Protein AF-A0A9P4SIX5-F1 (afdb_monomer)

Secondary structure (DSSP, 8-state):
-------------SS-----SEEEEE-SSSSSS-EEEEEETTEEEEEEE-TTT--EEEEEEEE-SS-----EEEE-TT-SPEEEE-PPSS-SSSS--

Mean predict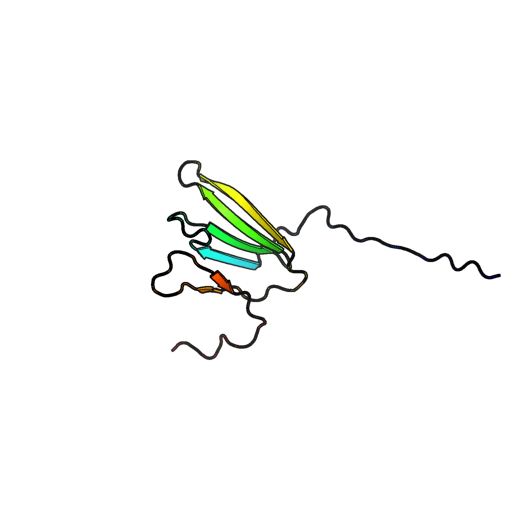ed aligned error: 10.44 Å

Sequence (97 aa):
MATTSNMFMYSLTLQPPSSSTITILGQFAGTKEQQLLSATGSILKLFRLDPSSGKITTILTHNVFGIIRSISPFRIAGSTKACPTARRSACYSRCIP

Nearest PDB structures (foldseek):
  7omf-assembly1_A  TM=9.805E-01  e=2.514E-05  Homo sapiens
  7opi-assembly1_A  TM=9.810E-01  e=3.706E-05  Mus musculus
  7b9c-assembly1_A  TM=9.790E-01  e=3.918E-05  Mus musculus
  7b91-assembly1_A  TM=9.781E-01  e=4.377E-05  Homo sapiens
  8hk1-assembly1_3  TM=9.809E-01  e=6.106E-05  Homo sapiens

Structure (mmCIF, N/CA/C/O backbone):
data_AF-A0A9P4SIX5-F1
#
_entry.id   AF-A0A9P4SIX5-F1
#
loop_
_atom_site.group_PDB
_atom_site.id
_atom_site.type_symbol
_atom_site.label_atom_id
_atom_site.label_alt_id
_atom_site.label_comp_id
_atom_site.label_asym_id
_atom_site.label_entity_id
_atom_site.label_seq_id
_atom_site.pdbx_PDB_ins_code
_atom_site.Cartn_x
_atom_site.Cartn_y
_atom_site.Cartn_z
_atom_site.occupancy
_atom_site.B_iso_or_equiv
_atom_site.auth_seq_id
_atom_site.auth_comp_id
_atom_site.auth_asym_id
_atom_site.auth_atom_id
_atom_site.pdbx_PDB_model_num
ATOM 1 N N . MET A 1 1 ? -25.437 22.357 38.180 1.00 46.56 1 MET A N 1
ATOM 2 C CA . MET A 1 1 ? -24.753 22.485 36.877 1.00 46.56 1 MET A CA 1
ATOM 3 C C . MET A 1 1 ? -23.841 21.277 36.741 1.00 46.56 1 MET A C 1
ATOM 5 O O . MET A 1 1 ? -22.828 21.223 37.420 1.00 46.56 1 MET A O 1
ATOM 9 N N . ALA A 1 2 ? -24.284 20.240 36.028 1.00 45.34 2 ALA A N 1
ATOM 10 C CA . ALA A 1 2 ? -23.543 18.986 35.936 1.00 45.34 2 ALA A CA 1
ATOM 11 C C . ALA A 1 2 ? -22.353 19.165 34.983 1.00 45.34 2 ALA A C 1
ATOM 13 O O . ALA A 1 2 ? -22.535 19.390 33.789 1.00 45.34 2 ALA A O 1
ATOM 14 N N . THR A 1 3 ? -21.140 19.102 35.521 1.00 62.81 3 THR A N 1
ATOM 15 C CA . THR A 1 3 ? -19.893 18.993 34.767 1.00 62.81 3 THR A CA 1
ATOM 16 C C . THR A 1 3 ? -19.847 17.614 34.117 1.00 62.81 3 THR A C 1
ATOM 18 O O . THR A 1 3 ? -19.469 16.629 34.743 1.00 62.81 3 THR A O 1
ATOM 21 N N . THR A 1 4 ? -20.254 17.514 32.853 1.00 64.38 4 THR A N 1
ATOM 22 C CA . THR A 1 4 ? -19.969 16.323 32.050 1.00 64.38 4 THR A CA 1
ATOM 23 C C . THR A 1 4 ? -18.478 16.357 31.722 1.00 64.38 4 THR A C 1
ATOM 25 O O . THR A 1 4 ? -18.047 17.149 30.881 1.00 64.38 4 THR A O 1
ATOM 28 N N . SER A 1 5 ? -17.665 15.562 32.412 1.00 63.94 5 SER A N 1
ATOM 29 C CA . SER A 1 5 ? -16.277 15.308 32.026 1.00 63.94 5 SER A CA 1
ATOM 30 C C . SER A 1 5 ? -16.277 14.671 30.634 1.00 63.94 5 SER A C 1
ATOM 32 O O . SER A 1 5 ? -16.487 13.472 30.472 1.00 63.94 5 SER A O 1
ATOM 34 N N . ASN A 1 6 ? -16.129 15.504 29.605 1.00 71.50 6 ASN A N 1
ATOM 35 C CA . ASN A 1 6 ? -16.200 15.086 28.212 1.00 71.50 6 ASN A CA 1
ATOM 36 C C . ASN A 1 6 ? -14.910 14.321 27.891 1.00 71.50 6 ASN A C 1
ATOM 38 O O . ASN A 1 6 ? -13.851 14.921 27.717 1.00 71.50 6 ASN A O 1
ATOM 42 N N . MET A 1 7 ? -14.968 12.991 27.927 1.00 77.94 7 MET A N 1
ATOM 43 C CA . MET A 1 7 ? -13.796 12.142 27.738 1.00 77.94 7 MET A CA 1
ATOM 44 C C . MET A 1 7 ? -13.381 12.172 26.262 1.00 77.94 7 MET A C 1
ATOM 46 O O . MET A 1 7 ? -14.100 11.677 25.398 1.00 77.94 7 MET A O 1
ATOM 50 N N . PHE A 1 8 ? -12.223 12.765 25.967 1.00 84.50 8 PHE A N 1
ATOM 51 C CA . PHE A 1 8 ? -11.644 12.821 24.625 1.00 84.50 8 PHE A CA 1
ATOM 52 C C . PHE A 1 8 ? -10.481 11.828 24.525 1.00 84.50 8 PHE A C 1
ATOM 54 O O . PHE A 1 8 ? -9.543 11.865 25.316 1.00 84.50 8 PHE A O 1
ATOM 61 N N . MET A 1 9 ? -10.543 10.926 23.547 1.00 90.38 9 MET A N 1
ATOM 62 C CA . MET A 1 9 ? -9.487 9.950 23.267 1.00 90.38 9 MET A CA 1
ATOM 63 C C . MET A 1 9 ? -8.963 10.147 21.844 1.00 90.38 9 MET A C 1
ATOM 65 O O . MET A 1 9 ? -9.737 10.424 20.929 1.00 90.38 9 MET A O 1
ATOM 69 N N . TYR A 1 10 ? -7.654 9.961 21.656 1.00 92.75 10 TYR A N 1
ATOM 70 C CA . TYR A 1 10 ? -6.994 9.992 20.351 1.00 92.75 10 TYR A CA 1
ATOM 71 C C . TYR A 1 10 ? -6.228 8.688 20.117 1.00 92.75 10 TYR A C 1
ATOM 73 O O . TYR A 1 10 ? -5.478 8.235 20.979 1.00 92.75 10 TYR A O 1
ATOM 81 N N . SER A 1 11 ? -6.420 8.079 18.947 1.00 92.31 11 SER A N 1
ATOM 82 C CA . SER A 1 11 ? -5.738 6.844 18.556 1.00 92.31 11 SER A CA 1
ATOM 83 C C . SER A 1 11 ? -4.588 7.159 17.602 1.00 92.31 11 SER A C 1
ATOM 85 O O . SER A 1 11 ? -4.789 7.808 16.577 1.00 92.31 11 SER A O 1
ATOM 87 N N . LEU A 1 12 ? -3.385 6.681 17.931 1.00 93.44 12 LEU A N 1
ATOM 88 C CA . LEU A 1 12 ? -2.183 6.797 17.107 1.00 93.44 12 LEU A CA 1
ATOM 89 C C . LEU A 1 12 ? -1.524 5.419 16.964 1.00 93.44 12 LEU A C 1
ATOM 91 O O . LEU A 1 12 ? -1.393 4.679 17.937 1.00 93.44 12 LEU A O 1
ATOM 95 N N . THR A 1 13 ? -1.063 5.079 15.762 1.00 91.62 13 THR A N 1
ATOM 96 C CA . THR A 1 13 ? -0.306 3.846 15.508 1.00 91.62 13 THR A CA 1
ATOM 97 C C . THR A 1 13 ? 1.196 4.107 15.622 1.00 91.62 13 THR A C 1
ATOM 99 O O . THR A 1 13 ? 1.761 4.764 14.750 1.00 91.62 13 THR A O 1
ATOM 102 N N . LEU A 1 14 ? 1.846 3.576 16.663 1.00 93.25 14 LEU A N 1
ATOM 103 C CA . LEU A 1 14 ? 3.301 3.701 16.855 1.00 93.25 14 LEU A CA 1
ATOM 104 C C . LEU A 1 14 ? 4.085 2.805 15.894 1.00 93.25 14 LEU A C 1
ATOM 106 O O . LEU A 1 14 ? 4.985 3.262 15.195 1.00 93.25 14 LEU A O 1
ATOM 110 N N . GLN A 1 15 ? 3.712 1.527 15.837 1.00 91.62 15 GLN A N 1
ATOM 111 C CA . GLN A 1 15 ? 4.314 0.560 14.937 1.00 91.62 15 GLN A CA 1
ATOM 112 C C . GLN A 1 15 ? 3.238 0.008 14.004 1.00 91.62 15 GLN A C 1
ATOM 114 O O . GLN A 1 15 ? 2.247 -0.558 14.475 1.00 91.62 15 GLN A O 1
ATOM 119 N N . PRO A 1 16 ? 3.394 0.168 12.681 1.00 88.00 16 PRO A N 1
ATOM 120 C CA . PRO A 1 16 ? 2.462 -0.422 11.742 1.00 88.00 16 PRO A CA 1
ATOM 121 C C . PRO A 1 16 ? 2.607 -1.951 11.749 1.00 88.00 16 PRO A C 1
ATOM 123 O O . PRO A 1 16 ? 3.708 -2.462 11.981 1.00 88.00 16 PRO A O 1
ATOM 126 N N . PRO A 1 17 ? 1.536 -2.696 11.426 1.00 87.06 17 PRO A N 1
ATOM 127 C CA . PRO A 1 17 ? 1.631 -4.137 11.260 1.00 87.06 17 PRO A CA 1
ATOM 128 C C . PRO A 1 17 ? 2.716 -4.510 10.233 1.00 87.06 17 PRO A C 1
ATOM 130 O O . PRO A 1 17 ? 3.010 -3.768 9.283 1.00 87.06 17 PRO A O 1
ATOM 133 N N . SER A 1 18 ? 3.336 -5.668 10.447 1.00 87.25 18 SER A N 1
ATOM 134 C CA . SER A 1 18 ? 4.399 -6.220 9.597 1.00 87.25 18 SER A CA 1
ATOM 135 C C . SER A 1 18 ? 3.945 -7.419 8.761 1.00 87.25 18 SER A C 1
ATOM 137 O O . SER A 1 18 ? 4.606 -7.748 7.783 1.00 87.25 18 SER A O 1
ATOM 139 N N . SER A 1 19 ? 2.810 -8.039 9.097 1.00 89.00 19 SER A N 1
ATOM 140 C CA . SER A 1 19 ? 2.279 -9.195 8.367 1.00 89.00 19 SER A CA 1
ATOM 141 C C . SER A 1 19 ? 1.787 -8.797 6.972 1.00 89.00 19 SER A C 1
ATOM 143 O O . SER A 1 19 ? 0.865 -7.989 6.831 1.00 89.00 19 SER A O 1
ATOM 145 N N . SER A 1 20 ? 2.416 -9.341 5.932 1.00 87.06 20 SER A N 1
ATOM 146 C CA . SER A 1 20 ? 2.018 -9.146 4.539 1.00 87.06 20 SER A CA 1
ATOM 147 C C . SER A 1 20 ? 1.016 -10.214 4.116 1.00 87.06 20 SER A C 1
ATOM 149 O O . SER A 1 20 ? 1.346 -11.398 4.100 1.00 87.06 20 SER A O 1
ATOM 151 N N . THR A 1 21 ? -0.193 -9.803 3.745 1.00 90.56 21 THR A N 1
ATOM 152 C CA . THR A 1 21 ? -1.235 -10.729 3.273 1.00 90.56 21 THR A CA 1
ATOM 153 C C . THR A 1 21 ? -1.123 -11.005 1.781 1.00 90.56 21 THR A C 1
ATOM 155 O O . THR A 1 21 ? -1.345 -12.126 1.337 1.00 90.56 21 THR A O 1
ATOM 158 N N . ILE A 1 22 ? -0.809 -9.974 0.997 1.00 90.31 22 ILE A N 1
ATOM 159 C CA . ILE A 1 22 ? -0.725 -10.041 -0.461 1.00 90.31 22 ILE A CA 1
ATOM 160 C C . ILE A 1 22 ? 0.513 -9.275 -0.889 1.00 90.31 22 ILE A C 1
ATOM 162 O O . ILE A 1 22 ? 0.726 -8.140 -0.457 1.00 90.31 22 ILE A O 1
ATOM 166 N N . THR A 1 23 ? 1.282 -9.868 -1.791 1.00 90.81 23 THR A N 1
ATOM 167 C CA . THR A 1 23 ? 2.476 -9.249 -2.347 1.00 90.81 23 THR A CA 1
ATOM 168 C C . THR A 1 23 ? 2.508 -9.481 -3.850 1.00 90.81 23 THR A C 1
ATOM 170 O O . THR A 1 23 ? 2.301 -10.599 -4.314 1.00 90.81 23 THR A 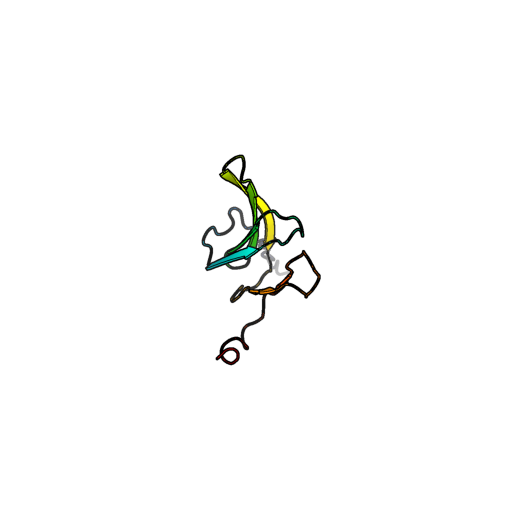O 1
ATOM 173 N N . ILE A 1 24 ? 2.740 -8.417 -4.617 1.00 91.19 24 ILE A N 1
ATOM 174 C CA . ILE A 1 24 ? 2.787 -8.456 -6.078 1.00 91.19 24 ILE A CA 1
ATOM 175 C C . ILE A 1 24 ? 4.064 -7.792 -6.590 1.00 91.19 24 ILE A C 1
ATOM 177 O O . ILE A 1 24 ? 4.535 -6.800 -6.034 1.00 91.19 24 ILE A O 1
ATOM 181 N N . LEU A 1 25 ? 4.597 -8.328 -7.683 1.00 89.94 25 LEU A N 1
ATOM 182 C CA . LEU A 1 25 ? 5.733 -7.764 -8.404 1.00 89.94 25 LEU A CA 1
ATOM 183 C C . LEU A 1 25 ? 5.242 -7.051 -9.666 1.00 89.94 25 LEU A C 1
ATOM 185 O O . LEU A 1 25 ? 4.359 -7.540 -10.371 1.00 89.94 25 LEU A O 1
ATOM 189 N N . GLY A 1 26 ? 5.814 -5.889 -9.964 1.00 86.88 26 GLY A N 1
ATOM 190 C CA . GLY A 1 26 ? 5.462 -5.118 -11.152 1.00 86.88 26 GLY A CA 1
ATOM 191 C C . GLY A 1 26 ? 6.352 -3.897 -11.345 1.00 86.88 26 GLY A C 1
ATOM 192 O O . GLY A 1 26 ? 7.158 -3.561 -10.487 1.00 86.88 26 GLY A O 1
ATOM 193 N N . GLN A 1 27 ? 6.213 -3.220 -12.485 1.00 86.75 27 GLN A N 1
ATOM 194 C CA . GLN A 1 27 ? 6.845 -1.914 -12.707 1.00 86.75 27 GLN A CA 1
ATOM 195 C C . GLN A 1 27 ? 5.777 -0.844 -12.492 1.00 86.75 27 GLN A C 1
ATOM 197 O O . GLN A 1 27 ? 4.992 -0.545 -13.396 1.00 86.75 27 GLN A O 1
ATOM 202 N N . PHE A 1 28 ? 5.718 -0.293 -11.286 1.00 83.50 28 PHE A N 1
ATOM 203 C CA . PHE A 1 28 ? 4.736 0.725 -10.910 1.00 83.50 28 PHE A CA 1
ATOM 204 C C . PHE A 1 28 ? 5.230 2.145 -11.229 1.00 83.50 28 PHE A C 1
ATOM 206 O O . PHE A 1 28 ? 4.421 3.018 -11.522 1.00 83.50 28 PHE A O 1
ATOM 213 N N . ALA A 1 29 ? 6.548 2.368 -11.278 1.00 76.81 29 ALA A N 1
ATOM 214 C CA . ALA A 1 29 ? 7.144 3.657 -11.650 1.00 76.81 29 ALA A CA 1
ATOM 215 C C . ALA A 1 29 ? 7.371 3.847 -13.161 1.00 76.81 29 ALA A C 1
ATOM 217 O O . ALA A 1 29 ? 7.912 4.869 -13.569 1.00 76.81 29 ALA A O 1
ATOM 218 N N . GLY A 1 30 ? 7.013 2.872 -14.006 1.00 73.69 30 GLY A N 1
ATOM 219 C CA . GLY A 1 30 ? 7.247 2.951 -15.457 1.00 73.69 30 GLY A CA 1
ATOM 220 C C . GLY A 1 30 ? 8.722 2.884 -15.877 1.00 73.69 30 GLY A C 1
ATOM 221 O O . GLY A 1 30 ? 9.028 3.004 -17.061 1.00 73.69 30 GLY A O 1
ATOM 222 N N . THR A 1 31 ? 9.630 2.664 -14.926 1.00 78.62 31 THR A N 1
ATOM 223 C CA . THR A 1 31 ? 11.024 2.303 -15.181 1.00 78.62 31 THR A CA 1
ATOM 224 C C . THR A 1 31 ? 11.135 0.797 -15.437 1.00 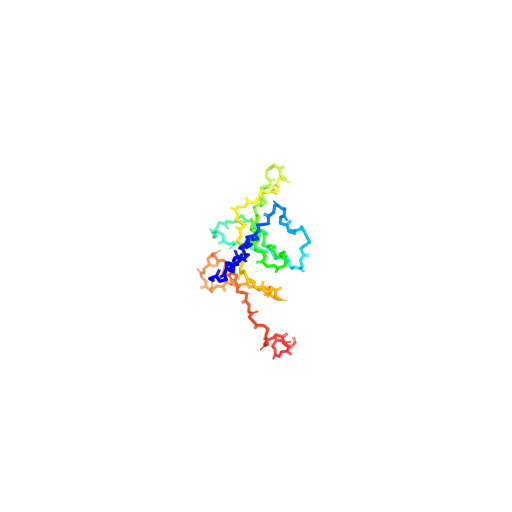78.62 31 THR A C 1
ATOM 226 O O . THR A 1 31 ? 10.216 0.026 -15.152 1.00 78.62 31 THR A O 1
ATOM 229 N N . LYS A 1 32 ? 12.271 0.344 -15.981 1.00 78.00 32 LYS A N 1
ATOM 230 C CA . LYS A 1 32 ? 12.528 -1.094 -16.190 1.00 78.00 32 LYS A CA 1
ATOM 231 C C . LYS A 1 32 ? 12.707 -1.871 -14.879 1.00 78.00 32 LYS A C 1
ATOM 233 O O . LYS A 1 32 ? 12.687 -3.099 -14.896 1.00 78.00 32 LYS A O 1
ATOM 238 N N . GLU A 1 33 ? 12.870 -1.167 -13.764 1.00 82.44 33 GLU A N 1
ATOM 239 C CA . GLU A 1 33 ? 13.120 -1.753 -12.455 1.00 82.44 33 GLU A CA 1
ATOM 240 C C . GLU A 1 33 ? 11.881 -2.443 -11.886 1.00 82.44 33 GLU A C 1
ATOM 242 O O . GLU A 1 33 ? 10.757 -1.942 -11.977 1.00 82.44 33 GLU A O 1
ATOM 247 N N . GLN A 1 34 ? 12.104 -3.596 -11.261 1.00 86.12 34 GLN A N 1
ATOM 248 C CA . GLN A 1 34 ? 11.050 -4.318 -10.571 1.00 86.12 34 GLN A CA 1
ATOM 249 C C . GLN A 1 34 ? 10.792 -3.701 -9.201 1.00 86.12 34 GLN A C 1
ATOM 251 O O . GLN A 1 34 ? 11.702 -3.372 -8.439 1.00 86.12 34 GLN A O 1
ATOM 256 N N . GLN A 1 35 ? 9.515 -3.565 -8.887 1.00 90.50 35 GLN A N 1
ATOM 257 C CA . GLN A 1 35 ? 9.032 -3.053 -7.622 1.00 90.50 35 GLN A CA 1
ATOM 258 C C . GLN A 1 35 ? 8.074 -4.065 -7.020 1.00 90.50 35 GLN A C 1
ATOM 260 O O . GLN A 1 35 ? 7.364 -4.791 -7.722 1.00 90.50 35 GLN A O 1
ATOM 265 N N . LEU A 1 36 ? 8.063 -4.098 -5.698 1.00 91.56 36 LEU A N 1
ATOM 266 C CA . LEU A 1 36 ? 7.251 -5.007 -4.914 1.00 91.56 36 LEU A CA 1
ATOM 267 C C . LEU A 1 36 ? 6.186 -4.180 -4.208 1.00 91.56 36 LEU A C 1
ATOM 269 O O . LEU A 1 36 ? 6.506 -3.289 -3.431 1.00 91.56 36 LEU A O 1
ATOM 273 N N . LEU A 1 37 ? 4.918 -4.460 -4.463 1.00 91.88 37 LEU A N 1
ATOM 274 C CA . LEU A 1 37 ? 3.822 -3.871 -3.706 1.00 91.88 37 LEU A CA 1
ATOM 275 C C . LEU A 1 37 ? 3.316 -4.915 -2.715 1.00 91.88 37 LEU A C 1
ATOM 277 O O . LEU A 1 37 ? 2.976 -6.027 -3.106 1.00 91.88 37 LEU A O 1
ATOM 281 N N . SER A 1 38 ? 3.247 -4.552 -1.440 1.00 92.25 38 SER A N 1
ATOM 282 C CA . SER A 1 38 ? 2.741 -5.410 -0.375 1.00 92.25 38 SER A CA 1
ATOM 283 C C . SER A 1 38 ? 1.576 -4.750 0.345 1.00 92.25 38 SER A C 1
ATOM 285 O O . SER A 1 38 ? 1.647 -3.581 0.727 1.00 92.25 38 SER A O 1
ATOM 287 N N . ALA A 1 39 ? 0.522 -5.521 0.583 1.00 92.56 39 ALA A N 1
ATOM 288 C CA . ALA A 1 39 ? -0.544 -5.167 1.505 1.00 92.56 39 ALA A CA 1
ATOM 289 C C . ALA A 1 39 ? -0.263 -5.736 2.889 1.00 92.56 39 ALA A C 1
ATOM 291 O O . ALA A 1 39 ? 0.032 -6.920 3.052 1.00 92.56 39 ALA A O 1
ATOM 292 N N . THR A 1 40 ? -0.420 -4.879 3.886 1.00 92.38 40 THR A N 1
ATOM 293 C CA . THR A 1 40 ? -0.321 -5.206 5.298 1.00 92.38 40 THR A CA 1
ATOM 294 C C . THR A 1 40 ? -1.575 -4.690 5.995 1.00 92.38 40 THR A C 1
ATOM 296 O O . THR A 1 40 ? -1.632 -3.540 6.430 1.00 92.38 40 THR A O 1
ATOM 299 N N . GLY A 1 41 ? -2.609 -5.530 6.063 1.00 89.31 41 GLY A N 1
ATOM 300 C CA . GLY A 1 41 ? -3.904 -5.169 6.646 1.00 89.31 41 GLY A CA 1
ATOM 301 C C . GLY A 1 41 ? -4.573 -4.006 5.904 1.00 89.31 41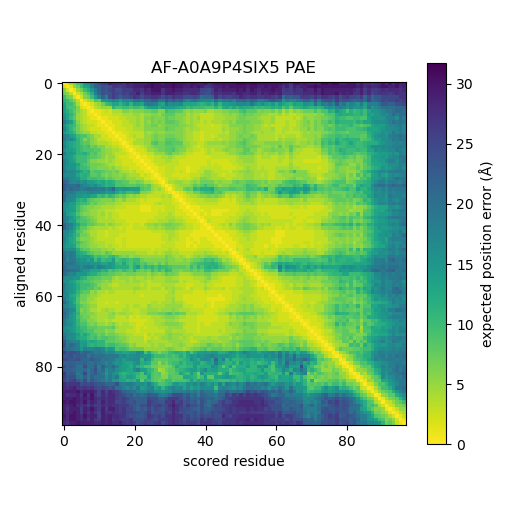 GLY A C 1
ATOM 302 O O . GLY A 1 41 ? -5.143 -4.199 4.831 1.00 89.31 41 GLY A O 1
ATOM 303 N N . SER A 1 42 ? -4.496 -2.806 6.484 1.00 90.38 42 SER A N 1
ATOM 304 C CA . SER A 1 42 ? -5.002 -1.553 5.905 1.00 90.38 42 SER A CA 1
ATOM 305 C C . SER A 1 42 ? -3.937 -0.693 5.224 1.00 90.38 42 SER A C 1
ATOM 307 O O . SER A 1 42 ? -4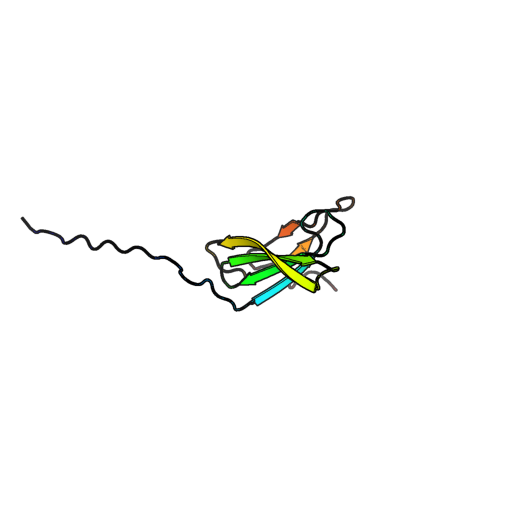.261 0.341 4.640 1.00 90.38 42 SER A O 1
ATOM 309 N N . ILE A 1 43 ? -2.671 -1.100 5.284 1.00 92.19 43 ILE A N 1
ATOM 310 C CA . ILE A 1 43 ? -1.533 -0.333 4.783 1.00 92.19 43 ILE A CA 1
ATOM 311 C C . ILE A 1 43 ? -1.028 -0.952 3.479 1.00 92.19 43 ILE A C 1
ATOM 313 O O . ILE A 1 43 ? -0.777 -2.152 3.405 1.00 92.19 43 ILE A O 1
ATOM 317 N N . LEU A 1 44 ? -0.828 -0.123 2.459 1.00 92.44 44 LEU A N 1
ATOM 318 C CA . LEU A 1 44 ? -0.116 -0.456 1.231 1.00 92.44 44 LEU A CA 1
ATOM 319 C C . LEU A 1 44 ? 1.321 0.051 1.317 1.00 92.44 44 LEU A C 1
ATOM 321 O O . LEU A 1 44 ? 1.555 1.228 1.592 1.00 92.44 44 LEU A O 1
ATOM 325 N N . LYS A 1 45 ? 2.278 -0.837 1.057 1.00 92.75 45 LYS A N 1
ATOM 326 C CA . LYS A 1 45 ? 3.708 -0.531 1.024 1.00 92.75 45 LYS A CA 1
ATOM 327 C C . LYS A 1 45 ? 4.270 -0.845 -0.353 1.00 92.75 45 LYS A C 1
ATOM 329 O O . LYS A 1 45 ? 4.096 -1.955 -0.847 1.00 92.75 45 LYS A O 1
ATOM 334 N N . LEU A 1 46 ? 4.949 0.118 -0.960 1.00 92.12 46 LEU A N 1
ATOM 335 C CA . LEU A 1 46 ? 5.698 -0.059 -2.196 1.00 92.12 46 LEU A CA 1
ATOM 336 C C . LEU A 1 46 ? 7.184 -0.128 -1.864 1.00 92.12 46 LEU A C 1
ATOM 338 O O . LEU A 1 46 ? 7.721 0.783 -1.233 1.00 92.12 46 LEU A O 1
ATOM 342 N N . PHE A 1 47 ? 7.844 -1.178 -2.325 1.00 92.25 47 PHE A N 1
ATOM 343 C CA . PHE A 1 47 ? 9.271 -1.388 -2.173 1.00 92.25 47 PHE A CA 1
ATOM 344 C C . PHE A 1 47 ? 9.981 -1.338 -3.527 1.00 92.25 47 PHE A C 1
ATOM 346 O O . PHE A 1 47 ? 9.471 -1.828 -4.539 1.00 92.25 47 PHE A O 1
ATOM 353 N N . ARG A 1 48 ? 11.190 -0.781 -3.522 1.00 90.00 48 ARG A N 1
ATOM 354 C CA . ARG A 1 48 ? 12.159 -0.860 -4.613 1.00 90.00 48 ARG A CA 1
ATOM 355 C C . ARG A 1 48 ? 13.144 -1.977 -4.314 1.00 90.00 48 ARG A C 1
ATOM 357 O O . ARG A 1 48 ? 13.685 -2.035 -3.207 1.00 90.00 48 ARG A O 1
ATOM 364 N N . LEU A 1 49 ? 13.395 -2.814 -5.311 1.00 88.12 49 LEU A N 1
ATOM 365 C CA . LEU A 1 49 ? 14.489 -3.773 -5.286 1.00 88.12 49 LEU A CA 1
ATOM 366 C C . LEU A 1 49 ? 15.643 -3.157 -6.067 1.00 88.12 49 LEU A C 1
ATOM 368 O O . LEU A 1 49 ? 15.513 -2.911 -7.265 1.00 88.12 49 LEU A O 1
ATOM 372 N N . ASP A 1 50 ? 16.743 -2.863 -5.384 1.00 84.12 50 ASP A N 1
ATOM 373 C CA . ASP A 1 50 ? 17.962 -2.432 -6.056 1.00 84.12 50 ASP A CA 1
ATOM 374 C C . ASP A 1 50 ? 18.798 -3.674 -6.416 1.00 84.12 50 ASP A C 1
ATOM 376 O O . ASP A 1 50 ? 19.278 -4.365 -5.511 1.00 84.12 50 ASP A O 1
ATOM 380 N N . PRO A 1 51 ? 18.973 -3.988 -7.714 1.00 79.88 51 PRO A N 1
ATOM 381 C CA . PRO A 1 51 ? 19.708 -5.175 -8.143 1.00 79.88 51 PRO A CA 1
ATOM 382 C C . PRO A 1 51 ? 21.204 -5.093 -7.825 1.00 79.88 51 PRO A C 1
ATOM 384 O O . PRO A 1 51 ? 21.862 -6.126 -7.761 1.00 79.88 51 PRO A O 1
ATOM 387 N N . SER A 1 52 ? 21.745 -3.887 -7.631 1.00 84.44 52 SER A N 1
ATOM 388 C CA . SER A 1 52 ? 23.173 -3.687 -7.381 1.00 84.44 52 SER A CA 1
ATOM 389 C C . SER A 1 52 ? 23.551 -3.928 -5.919 1.00 84.44 52 SER A C 1
ATOM 391 O O . SER A 1 52 ? 24.595 -4.508 -5.634 1.00 84.44 52 SER A O 1
ATOM 393 N N . SER A 1 53 ? 22.688 -3.517 -4.986 1.00 80.06 53 SER A N 1
ATOM 394 C CA . SER A 1 53 ? 22.940 -3.619 -3.546 1.00 80.06 53 SER A CA 1
ATOM 395 C C . SER A 1 53 ? 22.200 -4.773 -2.868 1.00 80.06 53 SER A C 1
ATOM 397 O O . SER A 1 53 ? 22.489 -5.082 -1.712 1.00 80.06 53 SER A O 1
ATOM 399 N N . GLY A 1 54 ? 21.225 -5.393 -3.545 1.00 82.62 54 GLY A N 1
ATOM 400 C CA . GLY A 1 54 ? 20.369 -6.442 -2.981 1.00 82.62 54 GLY A CA 1
ATOM 401 C C . GLY A 1 54 ? 19.474 -5.958 -1.833 1.00 82.62 54 GLY A C 1
ATOM 402 O O . GLY A 1 54 ? 18.824 -6.765 -1.169 1.00 82.62 54 GLY A O 1
ATOM 403 N N . LYS A 1 55 ? 19.438 -4.644 -1.572 1.00 87.06 55 LYS A N 1
ATOM 404 C CA . LYS A 1 55 ? 18.663 -4.048 -0.484 1.00 87.06 55 LYS A CA 1
ATOM 405 C C . LYS A 1 55 ? 17.249 -3.728 -0.949 1.00 87.06 55 LYS A C 1
ATOM 407 O O . LYS A 1 55 ? 17.019 -3.220 -2.046 1.00 87.06 55 LYS A O 1
ATOM 412 N N . ILE A 1 56 ?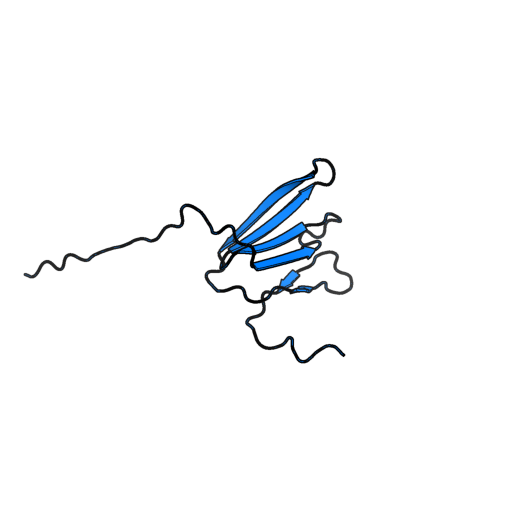 16.300 -3.985 -0.056 1.00 88.88 56 ILE A N 1
ATOM 413 C CA . ILE A 1 56 ? 14.890 -3.660 -0.247 1.00 88.88 56 ILE A CA 1
ATOM 414 C C . ILE A 1 56 ? 14.626 -2.328 0.447 1.00 88.88 56 ILE A C 1
ATOM 416 O O . ILE A 1 56 ? 14.753 -2.222 1.666 1.00 88.88 56 ILE A O 1
ATOM 420 N N . THR A 1 57 ? 14.255 -1.310 -0.324 1.00 91.06 57 THR A N 1
ATOM 421 C CA . THR A 1 57 ? 13.936 0.019 0.215 1.00 91.06 57 THR A CA 1
ATOM 422 C C . THR A 1 57 ? 12.445 0.287 0.100 1.00 91.06 57 THR A C 1
ATOM 424 O O . THR A 1 57 ? 11.822 -0.046 -0.904 1.00 91.06 57 THR A O 1
ATOM 427 N N . THR A 1 58 ? 11.841 0.867 1.134 1.00 90.56 58 THR A N 1
ATOM 428 C CA . THR A 1 58 ? 10.442 1.308 1.085 1.00 90.56 58 THR A CA 1
ATOM 429 C C . THR A 1 58 ? 10.370 2.656 0.377 1.00 90.56 58 THR A C 1
ATOM 431 O O . THR A 1 58 ? 10.967 3.627 0.824 1.00 90.56 58 THR A O 1
ATOM 434 N N . ILE A 1 59 ? 9.648 2.720 -0.740 1.00 90.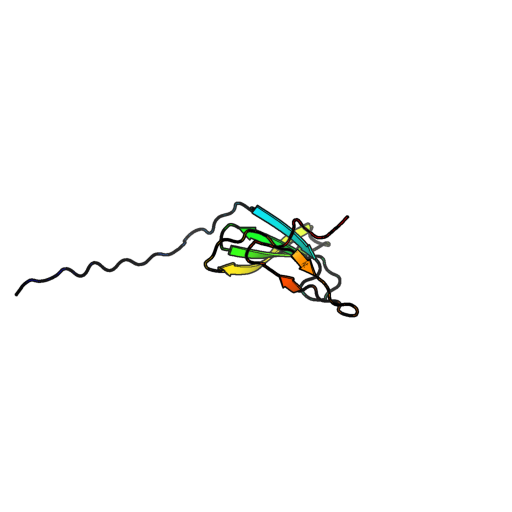69 59 ILE A N 1
ATOM 435 C CA . ILE A 1 59 ? 9.401 3.972 -1.469 1.00 90.69 59 ILE A CA 1
ATOM 436 C C . ILE A 1 59 ? 8.200 4.690 -0.857 1.00 90.69 59 ILE A C 1
ATOM 438 O O . ILE A 1 59 ? 8.228 5.898 -0.645 1.00 90.69 59 ILE A O 1
ATOM 442 N N . LEU A 1 60 ? 7.120 3.944 -0.612 1.00 90.81 60 LEU A N 1
ATOM 443 C CA . LEU A 1 60 ? 5.837 4.523 -0.239 1.00 90.81 60 LEU A CA 1
ATOM 444 C C . LEU A 1 60 ? 5.133 3.651 0.784 1.00 90.81 60 LEU A C 1
ATOM 446 O O . LEU A 1 60 ? 5.075 2.435 0.632 1.00 90.81 60 LEU A O 1
ATOM 450 N N . THR A 1 61 ? 4.566 4.285 1.804 1.00 92.25 61 THR A N 1
ATOM 451 C CA . THR A 1 61 ? 3.693 3.640 2.783 1.00 92.25 61 THR A CA 1
ATOM 452 C C . THR A 1 61 ? 2.428 4.473 2.906 1.00 92.25 61 THR A C 1
ATOM 454 O O . THR A 1 61 ? 2.491 5.640 3.280 1.00 92.25 61 THR A O 1
ATOM 457 N N . HIS A 1 62 ? 1.280 3.878 2.595 1.00 92.56 62 HIS A N 1
ATOM 458 C CA . HIS A 1 62 ? -0.014 4.548 2.658 1.00 92.56 62 HIS A CA 1
ATOM 459 C C . HIS A 1 62 ? -1.043 3.716 3.403 1.00 92.56 62 HIS A C 1
ATOM 461 O O . HIS A 1 62 ? -1.205 2.530 3.134 1.00 92.56 62 HIS A O 1
ATOM 467 N N . ASN A 1 63 ? -1.779 4.356 4.307 1.00 92.31 63 ASN A N 1
ATOM 468 C CA . ASN A 1 63 ? -2.926 3.749 4.964 1.00 92.31 63 ASN A CA 1
ATOM 469 C C . ASN A 1 63 ? -4.189 4.022 4.138 1.00 92.31 63 ASN A C 1
ATOM 471 O O . ASN A 1 63 ? -4.503 5.170 3.838 1.00 92.31 63 ASN A O 1
ATOM 475 N N . VAL A 1 64 ? -4.892 2.958 3.761 1.00 90.00 64 VAL A N 1
ATOM 476 C CA . VAL A 1 64 ? -6.114 3.001 2.944 1.00 90.00 64 VAL A CA 1
ATOM 477 C C . VAL A 1 64 ? -7.369 3.085 3.828 1.00 90.00 64 VAL A C 1
ATOM 479 O O . VAL A 1 64 ? -8.474 3.205 3.312 1.00 90.00 64 VAL A O 1
ATOM 482 N N . PHE A 1 65 ? -7.218 3.015 5.160 1.00 88.50 65 PHE A N 1
ATOM 483 C CA . PHE A 1 65 ? -8.317 3.054 6.139 1.00 88.50 65 PHE A CA 1
ATOM 484 C C . PHE A 1 65 ? -9.442 2.042 5.839 1.00 88.50 65 PHE A C 1
ATOM 486 O O . PHE A 1 65 ? -10.623 2.297 6.056 1.00 88.50 65 PHE A O 1
ATOM 493 N N . GLY A 1 66 ? -9.071 0.868 5.325 1.00 88.06 66 GLY A N 1
ATOM 494 C CA . GLY A 1 66 ? -9.991 -0.211 4.977 1.00 88.06 66 GLY A CA 1
ATOM 495 C C . GLY A 1 66 ? -9.271 -1.553 4.884 1.00 88.06 66 GLY A C 1
ATOM 496 O O . GLY A 1 66 ? -8.058 -1.623 5.058 1.00 88.06 66 GLY A O 1
ATOM 497 N N . ILE A 1 67 ? -10.012 -2.627 4.613 1.00 89.06 67 ILE A N 1
ATOM 498 C CA . ILE A 1 67 ? -9.450 -3.984 4.537 1.00 89.06 67 ILE A CA 1
ATOM 499 C C . ILE A 1 67 ? -9.089 -4.312 3.088 1.00 89.06 67 ILE A C 1
ATOM 501 O O . ILE A 1 67 ? -9.964 -4.392 2.219 1.00 89.06 67 ILE A O 1
ATOM 505 N N . ILE A 1 68 ? -7.803 -4.548 2.831 1.00 88.44 68 ILE A N 1
ATOM 506 C CA . ILE A 1 68 ? -7.309 -4.936 1.509 1.00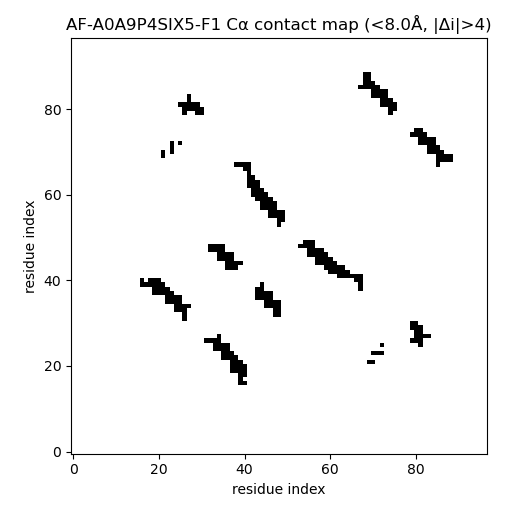 88.44 68 ILE A CA 1
ATOM 507 C C . ILE A 1 68 ? -7.481 -6.449 1.341 1.00 88.44 68 ILE A C 1
ATOM 509 O O . ILE A 1 68 ? -6.824 -7.233 2.020 1.00 88.44 68 ILE A O 1
ATOM 513 N N . ARG A 1 69 ? -8.377 -6.867 0.436 1.00 89.56 69 ARG A N 1
ATOM 514 C CA . ARG A 1 69 ? -8.699 -8.293 0.212 1.00 89.56 69 ARG A CA 1
ATOM 515 C C . ARG A 1 69 ? -8.091 -8.901 -1.044 1.00 89.56 69 ARG A C 1
ATOM 517 O O . ARG A 1 69 ? -7.923 -10.110 -1.111 1.00 89.56 69 ARG A O 1
ATOM 524 N N . SER A 1 70 ? -7.808 -8.087 -2.053 1.00 86.38 70 SER A N 1
ATOM 525 C CA . SER A 1 70 ? -7.171 -8.528 -3.291 1.00 86.38 70 SER A CA 1
ATOM 526 C C . SER A 1 70 ? -6.515 -7.331 -3.969 1.00 86.38 70 SER A C 1
ATOM 528 O O . SER A 1 70 ? -7.057 -6.222 -3.939 1.00 86.38 70 SER A O 1
ATOM 530 N N . ILE A 1 71 ? -5.350 -7.561 -4.569 1.00 86.50 71 ILE A N 1
ATOM 531 C CA . ILE A 1 71 ? -4.642 -6.585 -5.390 1.00 86.50 71 ILE A CA 1
ATOM 532 C C . ILE A 1 71 ? -4.249 -7.290 -6.681 1.00 86.50 71 ILE A C 1
ATOM 534 O O . ILE A 1 71 ? -3.647 -8.360 -6.636 1.00 86.50 71 ILE A O 1
ATOM 538 N N . SER A 1 72 ? -4.551 -6.675 -7.819 1.00 86.00 72 SER A N 1
ATOM 539 C CA . SER A 1 72 ? -4.103 -7.151 -9.127 1.00 86.00 72 SER A CA 1
ATOM 540 C C . SER A 1 72 ? -3.374 -6.028 -9.872 1.00 86.00 72 SER A C 1
ATOM 542 O O . SER A 1 72 ? -3.963 -4.954 -10.059 1.00 86.00 72 SER A O 1
ATOM 544 N N . PRO A 1 73 ? -2.114 -6.227 -10.305 1.00 82.75 73 PRO A N 1
ATOM 545 C CA . PRO A 1 73 ? -1.472 -5.308 -11.229 1.00 82.75 73 PRO A CA 1
ATOM 546 C C . PRO A 1 73 ? -2.061 -5.515 -12.623 1.00 82.75 73 PRO A C 1
ATOM 548 O O . PRO A 1 73 ? -2.176 -6.644 -13.094 1.00 82.75 73 PRO A O 1
ATOM 551 N N . PHE A 1 74 ? -2.397 -4.428 -13.307 1.00 79.75 74 PHE A N 1
ATOM 552 C CA . PHE A 1 74 ? -2.705 -4.480 -14.731 1.00 79.75 74 PHE A CA 1
ATOM 553 C C . PHE A 1 74 ? -1.894 -3.424 -15.472 1.00 79.75 74 PHE A C 1
ATOM 555 O O . PHE A 1 74 ? -1.492 -2.396 -14.914 1.00 79.75 74 PHE A O 1
ATOM 562 N N . ARG A 1 75 ? -1.630 -3.704 -16.744 1.00 74.00 75 ARG A N 1
ATOM 563 C CA . ARG A 1 75 ? -0.963 -2.793 -17.668 1.00 74.00 75 ARG A CA 1
ATOM 564 C C . ARG A 1 75 ? -1.893 -2.540 -18.836 1.00 74.00 75 ARG A C 1
ATOM 566 O O . ARG A 1 75 ? -2.548 -3.459 -19.317 1.00 74.00 75 ARG A O 1
ATOM 573 N N . ILE A 1 76 ? -1.939 -1.292 -19.274 1.00 76.94 76 ILE A N 1
ATOM 574 C CA . ILE A 1 76 ? -2.652 -0.905 -20.489 1.00 76.94 76 ILE A CA 1
ATOM 575 C C . ILE A 1 76 ? -1.713 -1.179 -21.670 1.00 76.94 76 ILE A C 1
ATOM 577 O O . ILE A 1 76 ? -0.513 -0.912 -21.565 1.00 76.94 76 ILE A O 1
ATOM 581 N N . ALA A 1 77 ? -2.230 -1.724 -22.774 1.00 67.94 77 ALA A N 1
ATOM 582 C CA . ALA A 1 77 ? -1.435 -1.982 -23.975 1.00 67.94 77 ALA A CA 1
ATOM 583 C C . ALA A 1 77 ? -0.747 -0.689 -24.453 1.00 67.94 77 ALA A C 1
ATOM 585 O O . ALA A 1 77 ? -1.375 0.365 -24.528 1.00 67.94 77 ALA A O 1
ATOM 586 N N . GLY A 1 78 ? 0.561 -0.759 -24.709 1.00 74.00 78 GLY A N 1
ATOM 587 C CA . GLY A 1 78 ? 1.384 0.410 -25.043 1.00 74.00 78 GLY A CA 1
ATOM 588 C C . GLY A 1 78 ? 1.838 1.258 -23.845 1.00 74.00 78 GLY A C 1
ATOM 589 O O . GLY A 1 78 ? 2.550 2.238 -24.044 1.00 74.00 78 GLY A O 1
ATOM 590 N N . SER A 1 79 ? 1.481 0.900 -22.603 1.00 70.00 79 SER A N 1
ATOM 591 C CA . SER A 1 79 ? 1.911 1.616 -21.397 1.00 70.00 79 SER A CA 1
ATOM 592 C C . SER A 1 79 ? 2.947 0.842 -20.585 1.00 70.00 79 SER A C 1
ATOM 594 O O . SER A 1 79 ? 2.730 -0.293 -20.161 1.00 70.00 79 SER A O 1
ATOM 596 N N . THR A 1 80 ? 4.067 1.498 -20.288 1.00 68.56 80 THR A N 1
ATOM 597 C CA . THR A 1 80 ? 5.160 0.933 -19.481 1.00 68.56 80 THR A CA 1
ATOM 598 C C . THR A 1 80 ? 4.845 0.918 -17.979 1.00 68.56 80 THR A C 1
ATOM 600 O O . THR A 1 80 ? 5.504 0.214 -17.214 1.00 68.56 80 THR A O 1
ATOM 603 N N . LYS A 1 81 ? 3.823 1.659 -17.528 1.00 71.12 81 LYS A N 1
ATOM 604 C CA . LYS A 1 81 ? 3.429 1.759 -16.112 1.00 71.12 81 LYS A CA 1
ATOM 605 C C . LYS A 1 81 ? 2.298 0.787 -15.765 1.00 71.12 81 LYS A C 1
ATOM 607 O O . LYS A 1 81 ? 1.273 0.747 -16.442 1.00 71.12 81 LYS A O 1
ATOM 612 N N . ALA A 1 82 ? 2.480 0.008 -14.701 1.00 64.12 82 ALA A N 1
ATOM 613 C CA . ALA A 1 82 ? 1.418 -0.803 -14.116 1.00 64.12 82 ALA A CA 1
ATOM 614 C C . ALA A 1 82 ? 0.615 0.029 -13.109 1.00 64.12 82 ALA A C 1
ATOM 616 O O . ALA A 1 82 ? 1.192 0.679 -12.238 1.00 64.12 82 ALA A O 1
ATOM 617 N N . CYS A 1 83 ? -0.713 -0.016 -13.204 1.00 65.88 83 CYS A N 1
ATOM 618 C CA . CYS A 1 83 ? -1.601 0.580 -12.210 1.00 65.88 83 CYS A CA 1
ATOM 619 C C . CYS A 1 83 ? -2.104 -0.531 -11.271 1.00 65.88 83 CYS A C 1
ATOM 621 O O . CYS A 1 83 ? -2.664 -1.523 -11.747 1.00 65.88 83 CYS A O 1
ATOM 623 N N . PRO A 1 84 ? -1.898 -0.427 -9.948 1.00 59.41 84 PRO A N 1
ATOM 624 C CA . PRO A 1 84 ? -2.470 -1.383 -9.011 1.00 59.41 84 PRO A CA 1
ATOM 625 C C . PRO A 1 84 ? -3.955 -1.066 -8.788 1.00 59.41 84 PRO A C 1
ATOM 627 O O . PRO A 1 84 ? -4.307 0.028 -8.353 1.00 59.41 84 PRO A O 1
ATOM 630 N N . THR A 1 85 ? -4.840 -2.030 -9.058 1.00 65.56 85 THR A N 1
ATOM 631 C CA . THR A 1 85 ? -6.262 -1.930 -8.687 1.00 65.56 85 THR A CA 1
ATOM 632 C C . THR A 1 85 ? -6.530 -2.756 -7.435 1.00 65.56 85 THR A C 1
ATOM 634 O O . THR A 1 85 ? -6.390 -3.979 -7.435 1.00 65.56 85 THR A O 1
ATOM 637 N N . ALA A 1 86 ? -6.939 -2.088 -6.355 1.00 51.91 86 ALA A N 1
ATOM 638 C CA . ALA A 1 86 ? -7.494 -2.736 -5.172 1.00 51.91 86 ALA A CA 1
ATOM 639 C C . ALA A 1 86 ? -9.012 -2.869 -5.367 1.00 51.91 86 ALA A C 1
ATOM 641 O O . ALA A 1 86 ? -9.773 -1.941 -5.089 1.00 51.91 86 ALA A O 1
ATOM 642 N N . ARG A 1 87 ? -9.477 -3.995 -5.924 1.00 49.34 87 ARG A N 1
ATOM 643 C CA . ARG A 1 87 ? -10.923 -4.229 -6.075 1.00 49.34 87 ARG A CA 1
ATOM 644 C C . ARG A 1 87 ? -11.558 -4.471 -4.703 1.00 49.34 87 ARG A C 1
ATOM 646 O O . ARG A 1 87 ? -11.095 -5.316 -3.936 1.00 49.34 87 ARG A O 1
ATOM 653 N N . ARG A 1 88 ? -12.692 -3.814 -4.424 1.00 44.69 88 ARG A N 1
ATOM 654 C CA . ARG A 1 88 ? -13.655 -4.321 -3.429 1.00 44.69 88 ARG A CA 1
ATOM 655 C C . ARG A 1 88 ? -14.129 -5.684 -3.932 1.00 44.69 88 ARG A C 1
ATOM 657 O O . ARG A 1 88 ? -14.497 -5.800 -5.098 1.00 44.69 88 ARG A O 1
ATOM 664 N N . SER A 1 89 ? -14.031 -6.721 -3.097 1.00 44.12 89 SER A N 1
ATOM 665 C CA . SER A 1 89 ? -14.304 -8.091 -3.540 1.00 44.12 89 SER A CA 1
ATOM 666 C C . SER A 1 89 ? -15.663 -8.184 -4.222 1.00 44.12 89 SER A C 1
ATOM 668 O O . SER A 1 89 ? -16.651 -7.754 -3.628 1.00 44.12 89 SER A O 1
ATOM 670 N N . ALA A 1 90 ? -15.686 -8.808 -5.390 1.00 41.25 90 ALA A N 1
ATOM 671 C CA . ALA A 1 90 ? -16.766 -9.649 -5.908 1.00 41.25 90 ALA A CA 1
ATOM 672 C C . ALA A 1 90 ? -16.658 -9.679 -7.436 1.00 41.25 90 ALA A C 1
ATOM 674 O O . ALA A 1 90 ? -17.560 -9.199 -8.102 1.00 41.25 90 ALA A O 1
ATOM 675 N N . CYS A 1 91 ? -15.545 -10.154 -8.019 1.00 36.06 91 CYS A N 1
ATOM 676 C CA . CYS A 1 91 ? -15.543 -10.517 -9.450 1.00 36.06 91 CYS A CA 1
ATOM 677 C C . CYS A 1 91 ? -14.256 -11.217 -9.930 1.00 36.06 91 CYS A C 1
A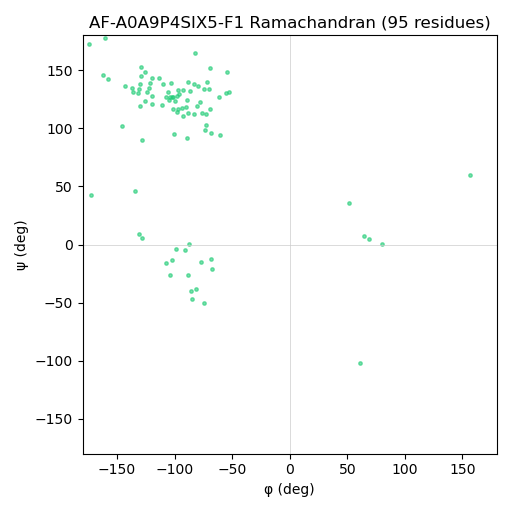TOM 679 O O . CYS A 1 91 ? -13.726 -10.872 -10.980 1.00 36.06 91 CYS A O 1
ATOM 681 N N . TYR A 1 92 ? -13.695 -12.167 -9.176 1.00 44.50 92 TYR A N 1
ATOM 682 C CA . TYR A 1 92 ? -12.560 -12.964 -9.681 1.00 44.50 92 TYR A CA 1
ATOM 683 C C . TYR A 1 92 ? -12.740 -14.458 -9.395 1.00 44.50 92 TYR A C 1
ATOM 685 O O . TYR A 1 92 ? -11.867 -15.130 -8.872 1.00 44.50 92 TYR A O 1
ATOM 693 N N . SER A 1 93 ? -13.939 -14.966 -9.675 1.00 42.38 93 SER A N 1
ATOM 694 C CA . SER A 1 93 ? -14.227 -16.409 -9.720 1.00 42.38 93 SER A CA 1
ATOM 695 C C . SER A 1 93 ? -14.920 -16.801 -11.033 1.00 42.38 93 SER A C 1
ATOM 697 O O . SER A 1 93 ? -15.347 -17.940 -11.181 1.00 42.38 93 SER A O 1
ATOM 699 N N . ARG A 1 94 ? -15.067 -15.871 -11.991 1.00 40.66 94 ARG A N 1
ATOM 700 C CA . ARG A 1 94 ? -15.844 -16.102 -13.222 1.00 40.66 94 ARG A CA 1
ATOM 701 C C . ARG A 1 94 ? -15.163 -15.726 -14.539 1.00 40.66 94 ARG A C 1
ATOM 703 O O . ARG A 1 94 ? -15.814 -15.777 -15.571 1.00 40.66 94 ARG A O 1
ATOM 710 N N . CYS A 1 95 ? -13.878 -15.398 -14.510 1.00 32.78 95 CYS A N 1
ATOM 711 C CA . CYS A 1 95 ? -13.043 -15.259 -15.703 1.00 32.78 95 CYS A CA 1
ATOM 712 C C . CYS A 1 95 ? -11.657 -15.738 -15.264 1.00 32.78 95 CYS A C 1
ATOM 714 O O . CYS A 1 95 ? -11.021 -15.060 -14.463 1.00 32.78 95 CYS A O 1
ATOM 716 N N . ILE A 1 96 ? -11.225 -16.948 -15.591 1.00 31.56 96 ILE A N 1
ATOM 717 C CA . ILE A 1 96 ? -10.631 -17.339 -16.878 1.00 31.56 96 ILE A CA 1
ATOM 718 C C . ILE A 1 96 ? -10.709 -18.890 -16.967 1.00 31.56 96 ILE A C 1
ATOM 720 O O . ILE A 1 96 ? -10.655 -19.517 -15.906 1.00 31.56 96 ILE A O 1
ATOM 724 N N . PRO A 1 97 ? -10.901 -19.473 -18.172 1.00 43.28 97 PRO A N 1
ATOM 725 C CA . PRO A 1 97 ? -10.952 -20.924 -18.427 1.00 43.28 97 PRO A CA 1
ATOM 726 C C . PRO A 1 97 ? -9.684 -21.693 -18.039 1.00 43.28 97 PRO A C 1
ATOM 728 O O . PRO A 1 97 ? -8.592 -21.081 -18.041 1.00 43.28 97 PRO A O 1
#

Foldseek 3Di:
DDPPPPDDDDDDDPDAADDFPDKDWAAAVLDPFIWIWTDDFQKIWIWGQDPVPRDIHTPDIDGNVHGQDDWDWDDDVVGSHTDIDRDPDDPDPPDDD

Organism: NCBI:txid1346257

Solvent-accessible surface area (backbone atoms only — not comparable to full-atom values): 6410 Å² total; per-residue (Å²): 134,86,82,74,81,79,85,82,86,86,92,78,82,88,72,78,79,81,64,66,80,48,75,48,80,43,26,62,84,45,50,96,56,56,24,40,42,32,32,26,62,37,33,43,36,35,30,41,58,40,87,88,76,72,48,78,42,78,77,44,78,45,75,70,86,47,83,71,82,48,78,50,78,45,64,54,92,96,46,67,39,34,52,77,46,72,55,79,89,84,84,81,87,83,74,80,138

InterPro domains:
  IPR015943 WD40/YVTN repeat-like-containing domain superfamily [G3DSA:2.130.10.10] (21-84)
  IPR018846 RSE1/DDB1/CPSF1, first beta-propeller [PF10433] (24-81)

Radius of gyration: 18.97 Å; Cα contacts (8 Å, |Δi|>4): 155; chains: 1; bounding box: 48×43×62 Å

pLDDT: mean 78.34, std 17.05, range [31.56, 93.44]